Protein AF-A0A7K3DAB6-F1 (afdb_monomer_lite)

Radius of gyration: 11.47 Å; chains: 1; bounding box: 25×19×24 Å

Secondary structure (DSSP, 8-state):
-----PPPPPHHHHHHHT--TTS--S-TT---

Structure (mmCIF, N/CA/C/O backbone):
data_AF-A0A7K3DAB6-F1
#
_entry.id   AF-A0A7K3DAB6-F1
#
loop_
_atom_site.group_PDB
_atom_site.id
_atom_site.type_symbol
_atom_site.label_atom_id
_atom_site.label_alt_id
_atom_site.label_comp_id
_atom_site.label_asym_id
_atom_site.label_entity_id
_atom_site.label_seq_id
_atom_site.pdbx_PDB_ins_code
_atom_site.Cartn_x
_atom_site.Cartn_y
_atom_site.Cartn_z
_atom_site.occupancy
_atom_site.B_iso_or_equiv
_atom_site.auth_seq_id
_atom_site.auth_comp_id
_atom_site.auth_asym_id
_atom_site.auth_atom_id
_ato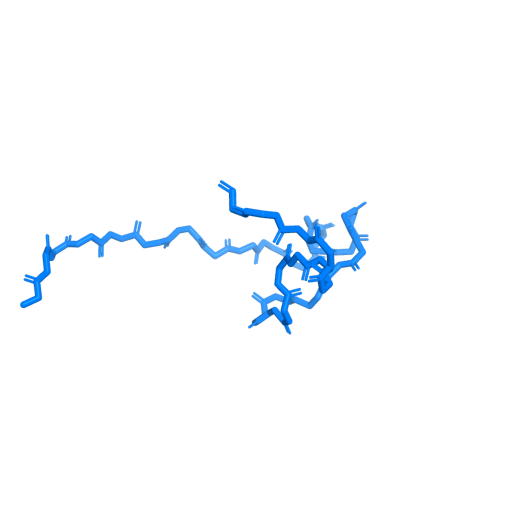m_site.pdbx_PDB_model_num
ATOM 1 N N . ALA A 1 1 ? -13.455 -15.700 11.292 1.00 79.81 1 ALA A N 1
ATOM 2 C CA . ALA A 1 1 ? -12.563 -14.791 10.536 1.00 79.81 1 ALA A CA 1
ATOM 3 C C . ALA A 1 1 ? -12.214 -13.588 11.411 1.00 79.81 1 ALA A C 1
ATOM 5 O O . ALA A 1 1 ? -13.022 -13.246 12.263 1.00 79.81 1 ALA A O 1
ATOM 6 N N . LEU A 1 2 ? -11.044 -12.966 11.228 1.00 95.38 2 LEU A N 1
ATOM 7 C CA . LEU A 1 2 ? -10.502 -11.938 12.139 1.00 95.38 2 LEU A CA 1
ATOM 8 C C . LEU A 1 2 ? -11.099 -10.522 11.975 1.00 95.38 2 LEU A C 1
ATOM 10 O O . LEU A 1 2 ? -10.676 -9.608 12.669 1.00 95.38 2 LEU A O 1
ATOM 14 N N . GLY A 1 3 ? -12.051 -10.309 11.060 1.00 96.25 3 GLY A N 1
ATOM 15 C CA . GLY A 1 3 ? -12.681 -8.993 10.851 1.00 96.25 3 GLY A CA 1
ATOM 16 C C . GLY A 1 3 ? -11.766 -7.924 10.236 1.00 96.25 3 GLY A C 1
ATOM 17 O O . GLY A 1 3 ? -12.096 -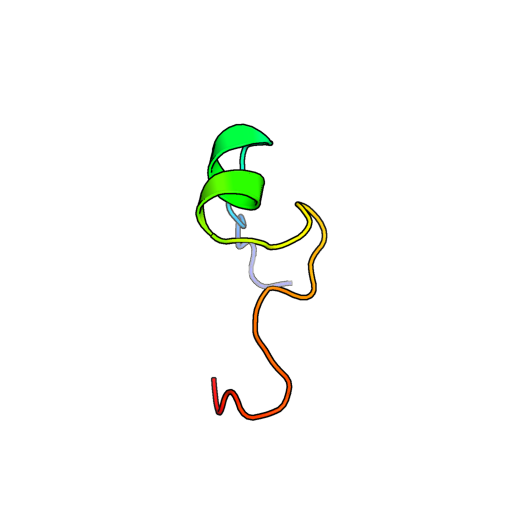6.741 10.268 1.00 96.25 3 GLY A O 1
ATOM 18 N N . VAL A 1 4 ? -10.621 -8.326 9.682 1.00 95.50 4 VAL A N 1
ATOM 19 C CA . VAL A 1 4 ? -9.654 -7.411 9.064 1.00 95.50 4 VAL A CA 1
ATOM 20 C C . VAL A 1 4 ? -10.155 -6.877 7.720 1.00 95.50 4 VAL A C 1
ATOM 22 O O . VAL A 1 4 ? -10.900 -7.552 7.009 1.00 95.50 4 VAL A O 1
ATOM 25 N N . LYS A 1 5 ? -9.709 -5.669 7.360 1.00 96.19 5 LYS A N 1
ATOM 26 C CA . LYS A 1 5 ? -9.926 -5.055 6.045 1.00 96.19 5 LYS A CA 1
ATOM 27 C C . LYS A 1 5 ? -8.577 -4.850 5.373 1.00 96.19 5 LYS A C 1
ATOM 29 O O . LYS A 1 5 ? -7.745 -4.114 5.895 1.00 96.19 5 LYS A O 1
ATOM 34 N N . LEU A 1 6 ? -8.366 -5.517 4.245 1.00 96.38 6 LEU A N 1
ATOM 35 C CA . LEU A 1 6 ? -7.178 -5.313 3.427 1.00 96.38 6 LEU A CA 1
ATOM 36 C C . LEU A 1 6 ? -7.377 -4.084 2.542 1.00 96.38 6 LEU A C 1
ATOM 38 O O . LEU A 1 6 ? -8.480 -3.834 2.055 1.00 96.38 6 LEU A O 1
ATOM 42 N N . THR A 1 7 ? -6.307 -3.325 2.343 1.00 97.75 7 THR A N 1
ATOM 43 C CA . THR A 1 7 ? -6.287 -2.245 1.357 1.00 97.75 7 THR A CA 1
ATOM 44 C C . THR A 1 7 ? -6.143 -2.844 -0.038 1.00 97.75 7 THR A C 1
ATOM 46 O O . THR A 1 7 ? -5.299 -3.715 -0.246 1.00 97.75 7 THR A O 1
ATOM 49 N N . T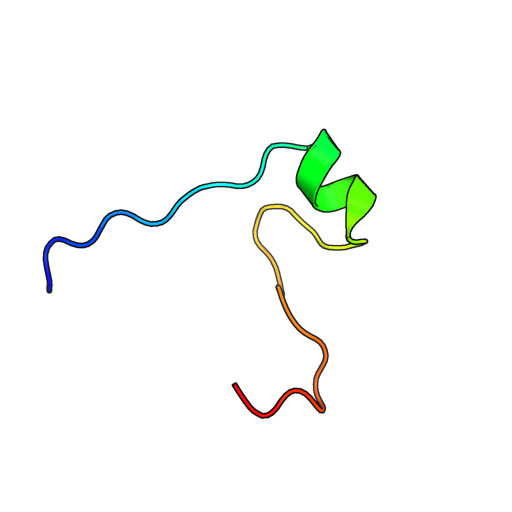HR A 1 8 ? -6.929 -2.353 -0.993 1.00 98.06 8 THR A N 1
ATOM 50 C CA . THR A 1 8 ? -6.789 -2.686 -2.417 1.00 98.06 8 THR A CA 1
ATOM 51 C C . THR A 1 8 ? -5.923 -1.632 -3.096 1.00 98.06 8 THR A C 1
ATOM 53 O O . THR A 1 8 ? -6.143 -0.436 -2.897 1.00 98.06 8 THR A O 1
ATOM 56 N N . LEU A 1 9 ? -4.937 -2.067 -3.883 1.00 98.50 9 LEU A N 1
ATOM 57 C CA . LEU A 1 9 ? -4.099 -1.158 -4.662 1.00 98.50 9 LEU A CA 1
ATOM 58 C C . LEU A 1 9 ? -4.919 -0.482 -5.763 1.00 98.50 9 LEU A C 1
ATOM 60 O O . LEU A 1 9 ? -5.761 -1.112 -6.403 1.00 98.50 9 LEU A O 1
ATOM 64 N N . THR A 1 10 ? -4.637 0.792 -6.027 1.00 98.69 10 THR A N 1
ATOM 65 C CA . THR A 1 10 ? -5.089 1.417 -7.274 1.00 98.69 10 THR A CA 1
ATOM 66 C C . THR A 1 10 ? -4.269 0.878 -8.454 1.00 98.69 10 THR A C 1
ATOM 68 O O . THR A 1 10 ? -3.127 0.449 -8.260 1.00 98.69 10 THR A O 1
ATOM 71 N N . PRO A 1 11 ? -4.789 0.941 -9.695 1.00 98.50 11 PRO A N 1
ATOM 72 C CA . PRO A 1 11 ? -4.018 0.547 -10.876 1.00 98.50 11 PRO A CA 1
ATOM 73 C C . PRO A 1 11 ? -2.680 1.293 -11.001 1.00 98.50 11 PRO A C 1
ATOM 75 O O . PRO A 1 11 ? -1.672 0.697 -11.364 1.00 98.50 11 PRO A O 1
ATOM 78 N N . GLU A 1 12 ? -2.650 2.578 -10.638 1.00 98.69 12 GLU A N 1
ATOM 79 C CA . GLU A 1 12 ? -1.429 3.391 -10.641 1.00 98.69 12 GLU A CA 1
ATOM 80 C C . GLU A 1 12 ? -0.404 2.900 -9.609 1.00 98.69 12 GLU A C 1
ATOM 82 O O . GLU A 1 12 ? 0.775 2.776 -9.925 1.00 98.69 12 GLU A O 1
ATOM 87 N N . GLN A 1 13 ? -0.844 2.558 -8.394 1.00 98.88 13 GLN A N 1
ATOM 88 C CA . GLN A 1 13 ? 0.039 2.015 -7.357 1.00 98.88 13 GLN A CA 1
ATOM 89 C C . GLN A 1 13 ? 0.612 0.653 -7.753 1.00 98.88 13 GLN A C 1
ATOM 91 O O . GLN A 1 13 ? 1.799 0.410 -7.549 1.00 98.88 13 GLN A O 1
ATOM 96 N N . ALA A 1 14 ? -0.226 -0.222 -8.314 1.00 98.62 14 ALA A N 1
ATOM 97 C CA . ALA A 1 14 ? 0.172 -1.547 -8.776 1.00 98.62 14 ALA A CA 1
ATOM 98 C C . ALA A 1 14 ? 1.225 -1.444 -9.894 1.00 98.62 14 ALA A C 1
ATOM 100 O O . ALA A 1 14 ? 2.297 -2.044 -9.794 1.00 98.62 14 ALA A O 1
ATOM 101 N N . ALA A 1 15 ? 0.983 -0.571 -10.879 1.00 98.50 15 ALA A N 1
ATOM 102 C CA . ALA A 1 15 ? 1.943 -0.264 -11.936 1.00 98.50 15 ALA A CA 1
ATOM 103 C C . ALA A 1 15 ? 3.245 0.347 -11.390 1.00 98.50 15 ALA A C 1
ATOM 105 O O . ALA A 1 15 ? 4.328 -0.031 -11.833 1.00 98.50 15 ALA A O 1
ATOM 106 N N . TYR A 1 16 ? 3.158 1.245 -10.403 1.00 98.50 16 TYR A N 1
ATOM 107 C CA . TYR A 1 16 ? 4.323 1.898 -9.800 1.00 98.50 16 TYR A CA 1
ATOM 108 C C . TYR A 1 16 ? 5.297 0.905 -9.150 1.00 98.50 16 TYR A C 1
ATOM 110 O O . TYR A 1 16 ? 6.510 1.084 -9.245 1.00 98.50 16 TYR A O 1
ATOM 118 N N . ILE A 1 17 ? 4.784 -0.154 -8.514 1.00 97.75 17 ILE A N 1
ATOM 119 C CA . ILE A 1 17 ? 5.613 -1.198 -7.883 1.00 97.75 17 ILE A CA 1
ATOM 120 C C . ILE A 1 17 ? 5.790 -2.456 -8.747 1.00 97.75 17 ILE A C 1
ATOM 122 O O . ILE A 1 17 ? 6.444 -3.400 -8.308 1.00 97.75 17 ILE A O 1
ATOM 126 N N . GLY A 1 18 ? 5.226 -2.476 -9.956 1.00 97.88 18 GLY A N 1
ATOM 127 C CA . GLY A 1 18 ? 5.375 -3.574 -10.912 1.00 97.88 18 GLY A CA 1
ATOM 128 C C . GLY A 1 18 ? 4.695 -4.880 -10.494 1.00 97.88 18 GLY A C 1
ATOM 129 O O . GLY A 1 18 ? 5.275 -5.947 -10.683 1.00 97.88 18 GLY A O 1
ATOM 130 N N . VAL A 1 19 ? 3.493 -4.811 -9.915 1.00 98.25 19 VAL A N 1
ATOM 131 C CA . VAL A 1 19 ? 2.679 -5.991 -9.562 1.00 98.25 19 VAL A CA 1
ATOM 132 C C . VAL A 1 19 ? 1.262 -5.861 -10.117 1.00 98.25 19 VAL A C 1
ATOM 134 O O . VAL A 1 19 ? 0.802 -4.758 -10.400 1.00 98.25 19 VAL A O 1
ATOM 137 N N . GLU A 1 20 ? 0.542 -6.975 -10.221 1.00 98.31 20 GLU A N 1
ATOM 138 C CA . GLU A 1 20 ? -0.899 -6.968 -10.501 1.00 98.31 20 GLU A CA 1
ATOM 139 C C . GLU A 1 20 ? -1.702 -6.557 -9.255 1.00 98.31 20 GLU A C 1
ATOM 141 O O . GLU A 1 20 ? -1.295 -6.828 -8.122 1.00 98.31 20 GLU A O 1
ATOM 146 N N . VAL A 1 21 ? -2.883 -5.957 -9.448 1.00 97.94 21 VAL A N 1
ATOM 147 C CA . VAL A 1 21 ? -3.775 -5.546 -8.337 1.00 97.94 21 VAL A CA 1
ATOM 148 C C . VAL A 1 21 ? -4.193 -6.738 -7.467 1.00 97.94 21 VAL A C 1
ATOM 150 O O . VAL A 1 21 ? -4.305 -6.600 -6.252 1.00 97.94 21 VAL A O 1
ATOM 153 N N . GLU A 1 22 ? -4.354 -7.913 -8.078 1.00 97.81 22 GLU A N 1
ATOM 154 C CA . GLU A 1 22 ? -4.714 -9.170 -7.405 1.00 97.81 22 GLU A CA 1
ATOM 155 C C . GLU A 1 22 ? -3.484 -10.005 -6.987 1.00 97.81 22 GLU A C 1
ATOM 157 O O . GLU A 1 22 ? -3.612 -11.084 -6.405 1.00 97.81 22 GLU A O 1
ATOM 162 N N . GLY A 1 23 ? -2.277 -9.498 -7.254 1.00 97.00 23 GLY A N 1
ATOM 163 C CA . GLY A 1 23 ? -1.013 -10.167 -6.973 1.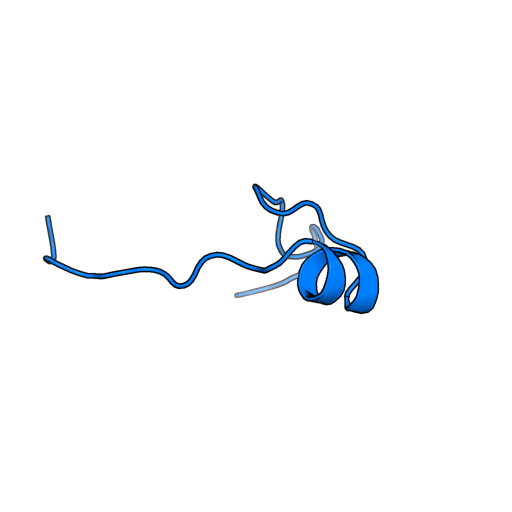00 97.00 23 GLY A CA 1
ATOM 164 C C . GLY A 1 23 ? -0.570 -11.177 -8.047 1.00 97.00 23 GLY A C 1
ATOM 165 O O . GLY A 1 23 ? -1.189 -11.286 -9.104 1.00 97.00 23 GLY A O 1
ATOM 166 N N . PRO A 1 24 ? 0.527 -11.920 -7.797 1.00 97.44 24 PRO A N 1
ATOM 167 C CA . PRO A 1 24 ? 1.286 -11.992 -6.543 1.00 97.44 24 PRO A CA 1
ATOM 168 C C . PRO A 1 24 ? 1.957 -10.664 -6.154 1.00 97.44 24 PRO A C 1
ATOM 170 O O . PRO A 1 24 ? 2.497 -9.948 -6.989 1.00 97.44 24 PRO A O 1
ATOM 173 N N . PHE A 1 25 ? 1.934 -10.331 -4.858 1.00 97.69 25 PHE A N 1
ATOM 174 C CA . PHE A 1 25 ? 2.412 -9.031 -4.351 1.00 97.69 25 PHE A CA 1
ATOM 175 C C . PHE A 1 25 ? 3.910 -8.976 -4.026 1.00 97.69 25 PHE A C 1
ATOM 177 O O . PHE A 1 25 ? 4.408 -7.920 -3.615 1.00 97.69 25 PHE A O 1
ATOM 184 N N . LYS A 1 26 ? 4.606 -10.114 -4.083 1.00 97.88 26 LYS A N 1
ATOM 185 C CA . LYS A 1 26 ? 6.015 -10.276 -3.706 1.00 97.88 26 LYS A CA 1
ATOM 186 C C . LYS A 1 26 ? 6.663 -11.366 -4.570 1.00 97.88 26 LYS A C 1
ATOM 188 O O . LYS A 1 26 ? 5.954 -12.283 -4.979 1.00 97.88 26 LYS A O 1
ATOM 193 N N . PRO A 1 27 ? 7.978 -11.279 -4.832 1.00 96.56 27 PRO A N 1
ATOM 194 C CA . PRO A 1 27 ? 8.707 -12.294 -5.588 1.00 96.56 27 PRO A CA 1
ATOM 195 C C . PRO A 1 27 ? 8.952 -13.568 -4.766 1.00 96.56 27 PRO A C 1
ATOM 197 O O . PRO A 1 27 ? 8.930 -13.537 -3.538 1.00 96.56 27 PRO A O 1
ATOM 200 N N . ASP A 1 28 ? 9.293 -14.663 -5.445 1.00 96.81 28 ASP A N 1
ATOM 201 C CA . ASP A 1 28 ? 9.435 -16.000 -4.839 1.00 96.81 28 ASP A CA 1
ATOM 202 C C . ASP A 1 28 ? 10.470 -16.095 -3.708 1.00 96.81 28 ASP A C 1
ATOM 204 O O . ASP A 1 28 ? 10.334 -16.900 -2.793 1.00 96.81 28 ASP A O 1
ATOM 208 N N .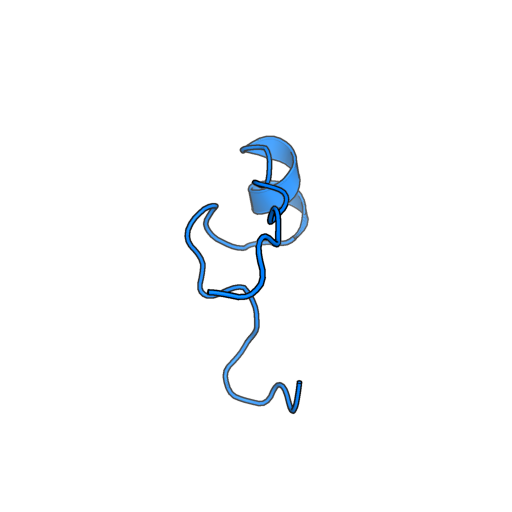 HIS A 1 29 ? 11.521 -15.275 -3.748 1.00 97.19 29 HIS A N 1
ATOM 209 C CA . HIS A 1 29 ? 12.574 -15.272 -2.728 1.00 97.19 29 HIS A CA 1
ATOM 210 C C . HIS A 1 29 ? 12.239 -14.399 -1.504 1.00 97.19 29 HIS A C 1
ATOM 212 O O . HIS A 1 29 ? 13.072 -14.244 -0.605 1.00 97.19 29 HIS A O 1
ATOM 218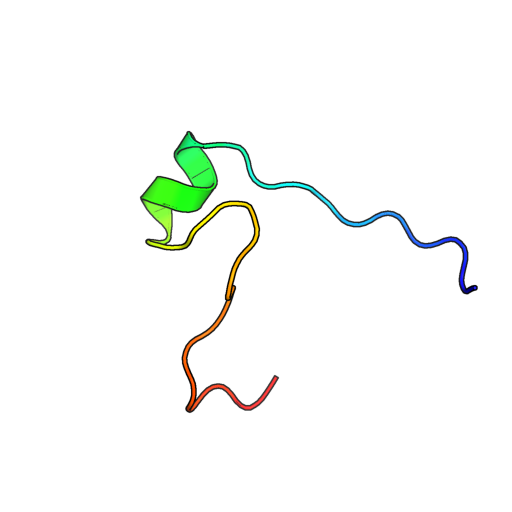 N N . TYR A 1 30 ? 11.047 -13.800 -1.462 1.00 96.56 30 TYR A N 1
ATOM 219 C CA . TYR A 1 30 ? 10.597 -12.960 -0.359 1.00 96.56 30 TYR A CA 1
ATOM 220 C C . TYR A 1 30 ? 10.236 -13.811 0.869 1.00 96.56 30 TYR A C 1
ATOM 222 O O . TYR A 1 30 ? 9.516 -14.799 0.764 1.00 96.56 30 TYR A O 1
ATOM 230 N N . ARG A 1 31 ? 10.742 -13.435 2.052 1.00 97.50 31 ARG A N 1
ATOM 231 C CA . ARG A 1 31 ? 10.623 -14.232 3.294 1.00 97.50 31 ARG A CA 1
ATOM 232 C C . ARG A 1 31 ? 9.462 -13.832 4.210 1.00 97.50 31 ARG A C 1
ATOM 234 O O . ARG A 1 31 ? 9.442 -14.292 5.348 1.00 97.50 31 ARG A O 1
ATOM 241 N N . TYR A 1 32 ? 8.529 -13.026 3.701 1.00 91.50 32 TYR A N 1
ATOM 242 C CA . TYR A 1 32 ? 7.496 -12.305 4.461 1.00 91.50 32 TYR A CA 1
ATOM 243 C C . TYR A 1 32 ? 8.073 -11.138 5.274 1.00 91.50 32 TYR A C 1
ATOM 245 O O . TYR A 1 32 ? 7.956 -11.132 6.514 1.00 91.50 32 TYR A O 1
#

pLDDT: mean 96.82, std 3.36, range [79.81, 98.88]

Sequence (32 aa):
ALGVKLTTLTPEQAAYIGVEVEGPFKPDHYRY

Foldseek 3Di:
DPPDDDDFDDPVRCVVQVADSVDPPDDPPDPD